Protein AF-A0A7W1GP25-F1 (afdb_monomer_lite)

pLDDT: mean 70.85, std 15.26, range [36.06, 88.56]

Secondary structure (DSSP, 8-state):
----------------------------------------SEE----EEEEEEEESGGG-TT-EEEEEEEE--EEEEEEEE---EEEE-TTS-EEEEEPP-EEEEEEEE-TT-TT--SS-EEEEEEEEEE---S----HHHHHHHHH-

Radius of gyration: 39.19 Å; chains: 1; bounding box: 112×37×114 Å

Sequence (148 aa):
MESQHLRRKGLGTRRSAALVAGLATTALTLSLATPASAKVLERGTFHDEGSFRERNLCEVPGFRVRVDFVIDGTSTILVLATGNSLLYGSTGKAVARNPGQVRFEILVDNGGTPQDPFDDEFLEFLGVVKESTGRSDDYCAATVEAIG

Structure (mmCIF, N/CA/C/O backbone):
data_AF-A0A7W1GP25-F1
#
_entry.id   AF-A0A7W1GP25-F1
#
loop_
_atom_site.group_PDB
_atom_site.id
_atom_site.type_symbol
_atom_site.label_atom_id
_atom_site.label_alt_id
_atom_site.label_comp_id
_atom_site.label_asym_id
_atom_site.label_entity_id
_atom_site.label_seq_id
_atom_site.pdbx_PDB_ins_code
_atom_site.Cartn_x
_atom_site.Cartn_y
_atom_site.Cartn_z
_atom_site.occupancy
_atom_site.B_iso_or_equiv
_atom_site.auth_seq_id
_atom_site.auth_comp_id
_atom_site.auth_asym_id
_atom_site.auth_atom_id
_atom_site.pdbx_PDB_model_num
ATOM 1 N N . MET A 1 1 ? 83.565 27.982 72.764 1.00 39.25 1 MET A N 1
ATOM 2 C CA . MET A 1 1 ? 83.052 26.752 72.127 1.00 39.25 1 MET A CA 1
ATOM 3 C C . MET A 1 1 ? 81.549 26.922 72.011 1.00 39.25 1 MET A C 1
ATOM 5 O O . MET A 1 1 ? 80.879 26.954 73.029 1.00 39.25 1 MET A O 1
ATOM 9 N N . GLU A 1 2 ? 81.071 27.468 70.893 1.00 39.12 2 GLU A N 1
ATOM 10 C CA . GLU A 1 2 ? 80.771 26.723 69.649 1.00 39.12 2 GLU A CA 1
ATOM 11 C C . GLU A 1 2 ? 79.561 25.806 69.900 1.00 39.12 2 GLU A C 1
ATOM 13 O O . GLU A 1 2 ? 79.658 24.878 70.688 1.00 39.12 2 GLU A O 1
ATOM 18 N N . SER A 1 3 ? 78.335 26.204 69.549 1.00 40.22 3 SER A N 1
ATOM 19 C CA . SER A 1 3 ? 77.704 26.338 68.216 1.00 40.22 3 SER A CA 1
ATOM 20 C C . SER A 1 3 ? 76.678 25.206 68.078 1.00 40.22 3 SER A C 1
ATOM 22 O O . SER A 1 3 ? 77.035 24.041 68.142 1.00 40.22 3 SER A O 1
ATOM 24 N N . GLN A 1 4 ? 75.389 25.561 68.137 1.00 45.78 4 GLN A N 1
ATOM 25 C CA . GLN A 1 4 ? 74.396 25.369 67.063 1.00 45.78 4 GLN A CA 1
ATOM 26 C C . GLN A 1 4 ? 73.925 23.923 66.869 1.00 45.78 4 GLN A C 1
ATOM 28 O O . GLN A 1 4 ? 74.710 23.003 66.733 1.00 45.78 4 GLN A O 1
ATOM 33 N N . HIS A 1 5 ? 72.628 23.634 66.932 1.00 36.06 5 HIS A N 1
ATOM 34 C CA . HIS A 1 5 ? 71.660 23.605 65.816 1.00 36.06 5 HIS A CA 1
ATOM 35 C C . HIS A 1 5 ? 70.644 22.517 66.262 1.00 36.06 5 HIS A C 1
ATOM 37 O O . HIS A 1 5 ? 71.053 21.564 66.905 1.00 36.06 5 HIS A O 1
ATOM 43 N N . LEU A 1 6 ? 69.325 22.521 66.072 1.00 48.94 6 LEU A N 1
ATOM 44 C CA . LEU A 1 6 ? 68.399 23.074 65.087 1.00 48.94 6 LEU A CA 1
ATOM 45 C C . LEU A 1 6 ? 67.083 23.421 65.825 1.00 48.94 6 LEU A C 1
ATOM 47 O O . LEU A 1 6 ? 66.658 22.699 66.717 1.00 48.94 6 LEU A O 1
ATOM 51 N N . ARG A 1 7 ? 66.473 24.598 65.625 1.00 43.62 7 ARG A N 1
ATOM 52 C CA . ARG A 1 7 ? 65.495 24.931 64.561 1.00 43.62 7 ARG A CA 1
ATOM 53 C C . ARG A 1 7 ? 64.313 23.944 64.485 1.00 43.62 7 ARG A C 1
ATOM 55 O O . ARG A 1 7 ? 64.497 22.806 64.096 1.00 43.62 7 ARG A O 1
ATOM 62 N N . ARG A 1 8 ? 63.120 24.382 64.937 1.00 44.41 8 ARG A N 1
ATOM 63 C CA . ARG A 1 8 ? 62.020 25.017 64.140 1.00 44.41 8 ARG A CA 1
ATOM 64 C C . ARG A 1 8 ? 61.234 23.951 63.361 1.00 44.41 8 ARG A C 1
ATOM 66 O O . ARG A 1 8 ? 61.857 23.142 62.707 1.00 44.41 8 ARG A O 1
ATOM 73 N N . LYS A 1 9 ? 59.908 23.898 63.259 1.00 41.56 9 LYS A N 1
ATOM 74 C CA . LYS A 1 9 ? 58.712 24.733 63.517 1.00 41.56 9 LYS A CA 1
ATOM 75 C C . LYS A 1 9 ? 57.564 23.689 63.469 1.00 41.56 9 LYS A C 1
ATOM 77 O O . LYS A 1 9 ? 57.659 22.758 62.685 1.00 41.56 9 LYS A O 1
ATOM 82 N N . GLY A 1 10 ? 56.523 23.694 64.292 1.00 40.25 10 GLY A N 1
ATOM 83 C CA . GLY A 1 10 ? 55.597 24.795 64.516 1.00 40.25 10 GLY A CA 1
ATOM 84 C C . GLY A 1 10 ? 54.519 24.793 63.430 1.00 40.25 10 GLY A C 1
ATOM 85 O O . GLY A 1 10 ? 54.783 25.324 62.361 1.00 40.25 10 GLY A O 1
ATOM 86 N N . LEU A 1 11 ? 53.345 24.222 63.713 1.00 46.34 11 LEU A N 1
ATOM 87 C CA . LEU A 1 11 ? 52.032 24.613 63.170 1.00 46.34 11 LEU A CA 1
ATOM 88 C C . LEU A 1 11 ? 50.996 23.722 63.873 1.00 46.34 11 LEU A C 1
ATOM 90 O O . LEU A 1 11 ? 51.050 22.509 63.762 1.00 46.34 11 LEU A O 1
ATOM 94 N N . GLY A 1 12 ? 50.115 24.212 64.730 1.00 37.53 12 GLY A N 1
ATOM 95 C CA . GLY A 1 12 ? 49.283 25.390 64.552 1.00 37.53 12 GLY A CA 1
ATOM 96 C C . GLY A 1 12 ? 47.864 24.915 64.842 1.00 37.53 12 GLY A C 1
ATOM 97 O O . GLY A 1 12 ? 47.182 24.373 63.980 1.00 37.53 12 GLY A O 1
ATOM 98 N N . THR A 1 13 ? 47.480 25.015 66.109 1.00 46.12 13 THR A N 1
ATOM 99 C CA . THR A 1 13 ? 46.194 24.588 66.652 1.00 46.12 13 THR A CA 1
ATOM 100 C C . THR A 1 13 ? 45.041 25.360 66.006 1.00 46.12 13 THR A C 1
ATOM 102 O O . THR A 1 13 ? 44.995 26.580 66.099 1.00 46.12 13 THR A O 1
ATOM 105 N N . ARG A 1 14 ? 44.109 24.594 65.420 1.00 56.25 14 ARG A N 1
ATOM 106 C CA . ARG A 1 14 ? 42.651 24.799 65.285 1.00 56.25 14 ARG A CA 1
ATOM 107 C C . ARG A 1 14 ? 42.153 26.194 64.880 1.00 56.25 14 ARG A C 1
ATOM 109 O O . ARG A 1 14 ? 42.203 27.120 65.682 1.00 56.25 14 ARG A O 1
ATOM 116 N N . ARG A 1 15 ? 41.438 26.249 63.748 1.00 50.72 15 ARG A N 1
ATOM 117 C CA . ARG A 1 15 ? 40.166 26.986 63.592 1.00 50.72 15 ARG A CA 1
ATOM 118 C C . ARG A 1 15 ? 39.448 26.592 62.291 1.00 50.72 15 ARG A C 1
ATOM 120 O O . ARG A 1 15 ? 39.934 26.884 61.213 1.00 50.72 15 ARG A O 1
ATOM 127 N N . SER A 1 16 ? 38.293 25.956 62.490 1.00 43.84 16 SER A N 1
ATOM 128 C CA . SER A 1 16 ? 36.997 26.203 61.837 1.00 43.84 16 SER A CA 1
ATOM 129 C C . SER A 1 16 ? 36.785 26.019 60.327 1.00 43.84 16 SER A C 1
ATOM 131 O O . SER A 1 16 ? 37.541 26.523 59.512 1.00 43.84 16 SER A O 1
ATOM 133 N N . ALA A 1 17 ? 35.582 25.484 60.049 1.00 42.16 17 ALA A N 1
ATOM 134 C CA . ALA A 1 17 ? 34.787 25.580 58.817 1.00 42.16 17 ALA A CA 1
ATOM 135 C C . ALA A 1 17 ? 35.301 24.749 57.627 1.00 42.16 17 ALA A C 1
ATOM 137 O O . ALA A 1 17 ? 36.490 24.662 57.386 1.00 42.16 17 ALA A O 1
ATOM 138 N N . ALA A 1 18 ? 34.489 24.105 56.800 1.00 43.56 18 ALA A N 1
ATOM 139 C CA . ALA A 1 18 ? 33.064 23.816 56.753 1.00 43.56 18 ALA A CA 1
ATOM 140 C C . ALA A 1 18 ? 32.895 22.733 55.663 1.00 43.56 18 ALA A C 1
ATOM 142 O O . ALA A 1 18 ? 33.823 22.466 54.902 1.00 43.56 18 ALA A O 1
ATOM 143 N N . LEU A 1 19 ? 31.713 22.119 55.633 1.00 47.47 19 LEU A N 1
ATOM 144 C CA . LEU A 1 19 ? 31.135 21.302 54.564 1.00 47.47 19 LEU A CA 1
ATOM 145 C C . LEU A 1 19 ? 31.834 21.362 53.192 1.00 47.47 19 LEU A C 1
ATOM 147 O O . LEU A 1 19 ? 31.849 22.427 52.593 1.00 47.47 19 LEU A O 1
ATOM 151 N N . VAL A 1 20 ? 32.200 20.199 52.637 1.00 47.94 20 VAL A N 1
ATOM 152 C CA . VAL A 1 20 ? 31.721 19.745 51.312 1.00 47.94 20 VAL A CA 1
ATOM 153 C C . VAL A 1 20 ? 31.693 18.211 51.337 1.00 47.94 20 VAL A C 1
ATOM 155 O O . VAL A 1 20 ? 32.646 17.537 50.957 1.00 47.94 20 VAL A O 1
ATOM 158 N N . ALA A 1 21 ? 30.602 17.644 51.847 1.00 47.78 21 ALA A N 1
ATOM 159 C CA . ALA A 1 21 ? 30.240 16.270 51.530 1.00 47.78 21 ALA A CA 1
ATOM 160 C C . ALA A 1 21 ? 29.468 16.296 50.204 1.00 47.7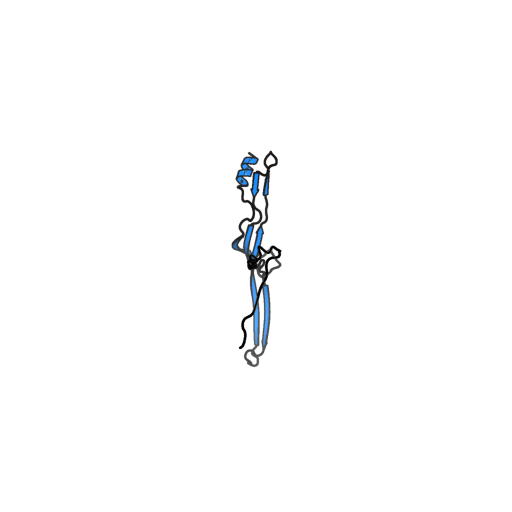8 21 ALA A C 1
ATOM 162 O O . ALA A 1 21 ? 28.480 17.015 50.091 1.00 47.78 21 ALA A O 1
ATOM 163 N N . GLY A 1 22 ? 29.915 15.505 49.228 1.00 46.31 22 GLY A N 1
ATOM 164 C CA . GLY A 1 22 ? 29.112 15.129 48.064 1.00 46.31 22 GLY A CA 1
ATOM 165 C C . GLY A 1 22 ? 29.357 15.937 46.790 1.00 46.31 22 GLY A C 1
ATOM 166 O O . GLY A 1 22 ? 28.584 16.822 46.456 1.00 46.31 22 GLY A O 1
ATOM 167 N N . LEU A 1 23 ? 30.367 15.549 46.012 1.00 48.97 23 LEU A N 1
ATOM 168 C CA . LEU A 1 23 ? 30.359 15.711 44.553 1.00 48.97 23 LEU A CA 1
ATOM 169 C C . LEU A 1 23 ? 31.080 14.510 43.935 1.00 48.97 23 LEU A C 1
ATOM 171 O O . LEU A 1 23 ? 32.259 14.564 43.605 1.00 48.97 23 LEU A O 1
ATOM 175 N N . ALA A 1 24 ? 30.368 13.390 43.842 1.00 50.56 24 ALA A N 1
ATOM 176 C CA . ALA A 1 24 ? 30.829 12.206 43.125 1.00 50.56 24 ALA A CA 1
ATOM 177 C C . ALA A 1 24 ? 29.645 11.442 42.514 1.00 50.56 24 ALA A C 1
ATOM 179 O O . ALA A 1 24 ? 29.525 10.244 42.715 1.00 50.56 24 ALA A O 1
ATOM 180 N N . THR A 1 25 ? 28.750 12.127 41.795 1.00 51.97 25 THR A N 1
ATOM 181 C CA . THR A 1 25 ? 27.708 11.480 40.972 1.00 51.97 25 THR A CA 1
ATOM 182 C C . THR A 1 25 ? 27.239 12.391 39.830 1.00 51.97 25 THR A C 1
ATOM 184 O O . THR A 1 25 ? 26.064 12.715 39.712 1.00 51.97 25 THR A O 1
ATOM 187 N N . THR A 1 26 ? 28.131 12.789 38.923 1.00 50.44 26 THR A N 1
ATOM 188 C CA . THR A 1 26 ? 27.703 13.123 37.551 1.00 50.44 26 THR A CA 1
ATOM 189 C C . THR A 1 26 ? 27.960 11.908 36.672 1.00 50.44 26 THR A C 1
ATOM 191 O O . THR A 1 26 ? 28.879 11.854 35.859 1.00 50.44 26 THR A O 1
ATOM 194 N N . ALA A 1 27 ? 27.150 10.874 36.908 1.00 50.19 27 ALA A N 1
ATOM 195 C CA . ALA A 1 27 ? 27.051 9.722 36.033 1.00 50.19 27 ALA A CA 1
ATOM 196 C C . ALA A 1 27 ? 26.510 10.197 34.680 1.00 50.19 27 ALA A C 1
ATOM 198 O O . ALA A 1 27 ? 25.324 10.474 34.533 1.00 50.19 27 ALA A O 1
ATOM 199 N N . LEU A 1 28 ? 27.434 10.369 33.737 1.00 49.53 28 LEU A N 1
ATOM 200 C CA . LEU A 1 28 ? 27.320 9.983 32.336 1.00 49.53 28 LEU A CA 1
ATOM 201 C C . LEU A 1 28 ? 25.871 9.789 31.847 1.00 49.53 28 LEU A C 1
ATOM 203 O O . LEU A 1 28 ? 25.391 8.664 31.715 1.00 49.53 28 LEU A O 1
ATOM 207 N N . THR A 1 29 ? 25.175 10.883 31.538 1.00 57.59 29 THR A N 1
ATOM 208 C CA . THR A 1 29 ? 23.958 10.827 30.722 1.00 57.59 29 THR A CA 1
ATOM 209 C C . THR A 1 29 ? 24.381 10.570 29.280 1.00 57.59 29 THR A C 1
ATOM 211 O O . THR A 1 29 ? 24.490 11.493 28.474 1.00 57.59 29 THR A O 1
ATOM 214 N N . LEU A 1 30 ? 24.700 9.311 28.975 1.00 55.28 30 LEU A N 1
ATOM 215 C CA . LEU A 1 30 ? 24.874 8.852 27.606 1.00 55.28 30 LEU A CA 1
ATOM 216 C C . LEU A 1 30 ? 23.476 8.828 26.989 1.00 55.28 30 LEU A C 1
ATOM 218 O O . LEU A 1 30 ? 22.659 7.961 27.297 1.00 55.28 30 LEU A O 1
ATOM 222 N N . SER A 1 31 ? 23.176 9.853 26.200 1.00 57.41 31 SER A N 1
ATOM 223 C CA . SER A 1 31 ? 21.929 9.990 25.463 1.00 57.41 31 SER A CA 1
ATOM 224 C C . SER A 1 31 ? 21.702 8.717 24.650 1.00 57.41 31 SER A C 1
ATOM 226 O O . SER A 1 31 ? 22.401 8.471 23.669 1.00 57.41 31 SER A O 1
ATOM 228 N N . LEU A 1 32 ? 20.729 7.901 25.057 1.00 53.84 32 LEU A N 1
ATOM 229 C CA . LEU A 1 32 ? 20.161 6.842 24.230 1.00 53.84 32 LEU A CA 1
ATOM 230 C C . LEU A 1 32 ? 19.405 7.523 23.083 1.00 53.84 32 LEU A C 1
ATOM 232 O O . LEU A 1 32 ? 18.183 7.642 23.111 1.00 53.84 32 LEU A O 1
ATOM 236 N N . ALA A 1 33 ? 20.137 8.035 22.096 1.00 62.59 33 ALA A N 1
ATOM 237 C CA . ALA A 1 33 ? 19.550 8.360 20.812 1.00 62.59 33 ALA A CA 1
ATOM 238 C C . ALA A 1 33 ? 19.163 7.020 20.187 1.00 62.59 33 ALA A C 1
ATOM 240 O O . ALA A 1 33 ? 20.009 6.286 19.675 1.00 62.59 33 ALA A O 1
ATOM 241 N N . THR A 1 34 ? 17.887 6.659 20.303 1.00 62.50 34 THR A N 1
ATOM 242 C CA . THR A 1 34 ? 17.330 5.598 19.475 1.00 62.50 34 THR A CA 1
ATOM 243 C C . THR A 1 34 ? 17.599 5.985 18.020 1.00 62.50 34 THR A C 1
ATOM 245 O O . THR A 1 34 ? 17.343 7.133 17.643 1.00 62.50 34 THR A O 1
ATOM 248 N N . PRO A 1 35 ? 18.159 5.088 17.190 1.00 63.12 35 PRO A N 1
ATOM 249 C CA . PRO A 1 35 ? 18.286 5.392 15.777 1.00 63.12 35 PRO A CA 1
ATOM 250 C C . PRO A 1 35 ? 16.882 5.681 15.242 1.00 63.12 35 PRO A C 1
ATOM 252 O O . PRO A 1 35 ? 15.952 4.899 15.455 1.00 63.12 35 PRO A O 1
ATOM 255 N N . ALA A 1 36 ? 16.716 6.821 14.576 1.00 59.88 36 ALA A N 1
ATOM 256 C CA . ALA A 1 36 ? 15.508 7.089 13.818 1.00 59.88 36 ALA A CA 1
ATOM 257 C C . ALA A 1 36 ? 15.456 6.065 12.674 1.00 59.88 36 ALA A C 1
ATOM 259 O O . ALA A 1 36 ? 16.167 6.191 11.679 1.00 59.88 36 ALA A O 1
ATOM 260 N N . SER A 1 37 ? 14.661 5.007 12.841 1.00 65.81 37 SER A N 1
ATOM 261 C CA . SER A 1 37 ? 14.366 4.067 11.763 1.00 65.81 37 SER A CA 1
ATOM 262 C C . SER A 1 37 ? 13.358 4.738 10.835 1.00 65.81 37 SER A C 1
ATOM 264 O O . SER A 1 37 ? 12.151 4.720 11.075 1.00 65.81 37 SER A O 1
ATOM 266 N N . ALA A 1 38 ? 13.865 5.420 9.811 1.00 51.97 38 ALA A N 1
ATOM 267 C CA . ALA A 1 38 ? 13.038 5.936 8.735 1.00 51.97 38 ALA A CA 1
ATOM 268 C C . ALA A 1 38 ? 12.655 4.764 7.819 1.00 51.97 38 ALA A C 1
ATOM 270 O O . ALA A 1 38 ? 13.463 4.311 7.009 1.00 51.97 38 ALA A O 1
ATOM 271 N N . LYS A 1 39 ? 11.431 4.244 7.969 1.00 56.09 39 LYS A N 1
ATOM 272 C CA . LYS A 1 39 ? 10.815 3.356 6.974 1.00 56.09 39 LYS A CA 1
ATOM 273 C C . LYS A 1 39 ? 10.216 4.245 5.881 1.00 56.09 39 LYS A C 1
ATOM 275 O O . LYS A 1 39 ? 9.536 5.214 6.206 1.00 56.09 39 LYS A O 1
ATOM 280 N N . VAL A 1 40 ? 10.500 3.953 4.611 1.00 57.91 40 VAL A N 1
ATOM 281 C CA . VAL A 1 40 ? 9.881 4.647 3.467 1.00 57.91 40 VAL A CA 1
ATOM 282 C C . VAL A 1 40 ? 8.357 4.533 3.609 1.00 57.91 40 VAL A C 1
ATOM 284 O O . VAL A 1 40 ? 7.853 3.420 3.719 1.00 57.91 40 VAL A O 1
ATOM 287 N N . LEU A 1 41 ? 7.654 5.669 3.699 1.00 56.34 41 LEU A N 1
ATOM 288 C CA . LEU A 1 41 ? 6.208 5.729 3.985 1.00 56.34 41 LEU A CA 1
ATOM 289 C C . LEU A 1 41 ? 5.344 5.703 2.718 1.00 56.34 41 LEU A C 1
ATOM 291 O O . LEU A 1 41 ? 4.198 5.278 2.780 1.00 56.34 41 LEU A O 1
ATOM 295 N N . GLU A 1 42 ? 5.912 6.115 1.589 1.00 47.03 42 GLU A N 1
ATOM 296 C CA . GLU A 1 42 ? 5.310 6.013 0.264 1.00 47.03 42 GLU A CA 1
ATOM 297 C C . GLU A 1 42 ? 6.424 5.733 -0.745 1.00 47.03 42 GLU A C 1
ATOM 299 O O . GLU A 1 42 ? 7.467 6.397 -0.733 1.00 47.03 42 GLU A O 1
ATOM 304 N N . ARG A 1 43 ? 6.224 4.722 -1.592 1.00 58.69 43 ARG A N 1
ATOM 305 C CA . ARG A 1 43 ? 7.086 4.418 -2.734 1.00 58.69 43 ARG A CA 1
ATOM 306 C C . ARG A 1 43 ? 6.212 4.505 -3.979 1.00 58.69 43 ARG A C 1
ATOM 308 O O . ARG A 1 43 ? 5.377 3.632 -4.191 1.00 58.69 43 ARG A O 1
ATOM 315 N N . GLY A 1 44 ? 6.393 5.581 -4.737 1.00 51.75 44 GLY A N 1
ATOM 316 C CA . GLY A 1 44 ? 5.605 5.868 -5.932 1.00 51.75 44 GLY A CA 1
ATOM 317 C C . GLY A 1 44 ? 6.180 5.263 -7.210 1.00 51.75 44 GLY A C 1
ATOM 318 O O . GLY A 1 44 ? 7.350 4.873 -7.271 1.00 51.75 44 GLY A O 1
ATOM 319 N N . THR A 1 45 ? 5.327 5.233 -8.225 1.00 57.44 45 THR A N 1
ATOM 320 C CA . THR A 1 45 ? 5.598 4.831 -9.603 1.00 57.44 45 THR A CA 1
ATOM 321 C C . THR A 1 45 ? 6.372 5.891 -10.378 1.00 57.44 45 THR A C 1
ATOM 323 O O . THR A 1 45 ? 6.225 7.094 -10.160 1.00 57.44 45 THR A O 1
ATOM 326 N N . PHE A 1 46 ? 7.172 5.432 -11.336 1.00 59.75 46 PHE A N 1
ATOM 327 C CA . PHE A 1 46 ? 7.691 6.253 -12.420 1.00 59.75 46 PHE A CA 1
ATOM 328 C C . PHE A 1 46 ? 7.359 5.534 -13.727 1.00 59.75 46 PHE A C 1
ATOM 3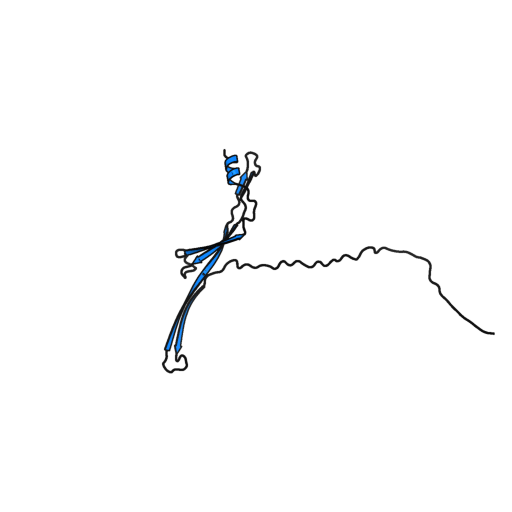30 O O . PHE A 1 46 ? 7.579 4.330 -13.835 1.00 59.75 46 PHE A O 1
ATOM 337 N N . HIS A 1 47 ? 6.786 6.272 -14.672 1.00 69.06 47 HIS A N 1
ATOM 338 C CA . HIS A 1 47 ? 6.664 5.858 -16.061 1.00 69.06 47 HIS A CA 1
ATOM 339 C C . HIS A 1 47 ? 7.610 6.755 -16.849 1.00 69.06 47 HIS A C 1
ATOM 341 O O . HIS A 1 47 ? 7.466 7.981 -16.806 1.00 69.06 47 HIS A O 1
ATOM 347 N N . ASP A 1 48 ? 8.618 6.159 -17.476 1.00 64.62 48 ASP A N 1
ATOM 348 C CA . ASP A 1 48 ? 9.599 6.897 -18.268 1.00 64.62 48 ASP A CA 1
ATOM 349 C C . ASP A 1 48 ? 9.607 6.343 -19.690 1.00 64.62 48 ASP A C 1
ATOM 351 O O . ASP A 1 48 ? 9.935 5.174 -19.921 1.00 64.62 48 ASP A O 1
ATOM 355 N N . GLU A 1 49 ? 9.210 7.193 -20.632 1.00 75.69 49 GLU A N 1
ATOM 356 C CA . GLU A 1 49 ? 9.255 6.910 -22.057 1.00 75.69 49 GLU A CA 1
ATOM 357 C C . GLU A 1 49 ? 10.304 7.796 -22.719 1.00 75.69 49 GLU A C 1
ATOM 359 O O . GLU A 1 49 ? 10.376 9.013 -22.525 1.00 75.69 49 GLU A O 1
ATOM 364 N N . GLY A 1 50 ? 11.139 7.182 -23.546 1.00 76.06 50 GLY A N 1
ATOM 365 C CA . GLY A 1 50 ? 12.173 7.917 -24.240 1.00 76.06 50 GLY A CA 1
ATOM 366 C C . GLY A 1 50 ? 12.532 7.279 -25.557 1.00 76.06 50 GLY A C 1
ATOM 367 O O . GLY A 1 50 ? 12.496 6.063 -25.743 1.00 76.06 50 GLY A O 1
ATOM 368 N N . SER A 1 51 ? 12.920 8.134 -26.495 1.00 83.81 51 SER A N 1
ATOM 369 C CA . SER A 1 51 ? 13.550 7.681 -27.720 1.00 83.81 51 SER A CA 1
ATOM 370 C C . SER A 1 51 ? 14.797 8.495 -27.993 1.00 83.81 51 SER A C 1
ATOM 372 O O . SER A 1 51 ? 14.806 9.722 -27.871 1.00 83.81 51 SER A O 1
ATOM 374 N N . PHE A 1 52 ? 15.865 7.816 -28.396 1.00 80.19 52 PHE A N 1
ATOM 375 C CA . PHE A 1 52 ? 17.040 8.485 -28.931 1.00 80.19 52 PHE A CA 1
ATOM 376 C C . PHE A 1 52 ? 17.456 7.850 -30.250 1.00 80.19 52 PHE A C 1
ATOM 378 O O . PHE A 1 52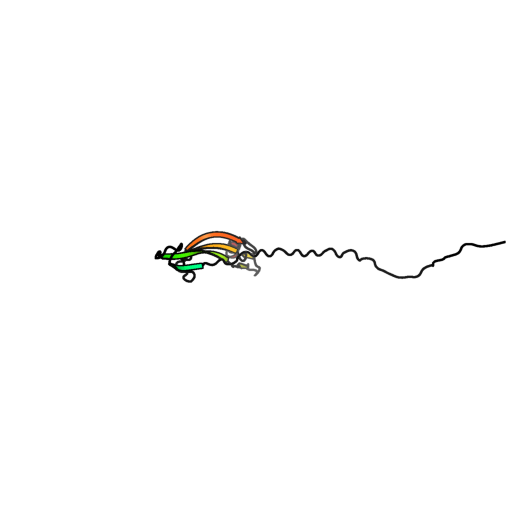 ? 17.230 6.670 -30.532 1.00 80.19 52 PHE A O 1
ATOM 385 N N . ARG A 1 53 ? 18.037 8.683 -31.108 1.00 85.12 53 ARG A N 1
ATOM 386 C CA . ARG A 1 53 ? 18.564 8.265 -32.401 1.00 85.12 53 ARG A CA 1
ATOM 387 C C . ARG A 1 53 ? 20.053 8.527 -32.410 1.00 85.12 53 ARG A C 1
ATOM 389 O O . ARG A 1 53 ? 20.457 9.687 -32.389 1.00 85.12 53 ARG A O 1
ATOM 396 N N . GLU A 1 54 ? 20.835 7.466 -32.522 1.00 81.44 54 GLU A N 1
ATOM 397 C CA . GLU A 1 54 ? 22.279 7.580 -32.673 1.00 81.44 54 GLU A CA 1
ATOM 398 C C . GLU A 1 54 ? 22.657 7.459 -34.147 1.00 81.44 54 GLU A C 1
ATOM 400 O O . GLU A 1 54 ? 22.173 6.577 -34.875 1.00 81.44 54 GLU A O 1
ATOM 405 N N . ARG A 1 55 ? 23.511 8.376 -34.603 1.00 80.56 55 ARG A N 1
ATOM 406 C CA . ARG A 1 55 ? 24.035 8.362 -35.968 1.00 80.56 55 ARG A CA 1
ATOM 407 C C . ARG A 1 55 ? 25.491 7.960 -35.907 1.00 80.56 55 ARG A C 1
ATOM 409 O O . ARG A 1 55 ? 26.281 8.602 -35.234 1.00 80.56 55 ARG A O 1
ATOM 416 N N . ASN A 1 56 ? 25.846 6.969 -36.710 1.00 80.75 56 ASN A N 1
ATOM 417 C CA . ASN A 1 56 ? 27.174 6.376 -36.715 1.00 80.75 56 ASN A CA 1
ATOM 418 C C . ASN A 1 56 ? 27.501 5.736 -35.360 1.00 80.75 56 ASN A C 1
ATOM 420 O O . ASN A 1 56 ? 28.557 5.972 -34.780 1.00 80.75 56 ASN A O 1
ATOM 424 N N . LEU A 1 57 ? 26.569 4.923 -34.851 1.00 76.31 57 LEU A N 1
ATOM 425 C CA . LEU A 1 57 ? 26.817 4.095 -33.673 1.00 76.31 57 LEU A CA 1
ATOM 426 C C . LEU A 1 57 ? 28.024 3.184 -33.976 1.00 76.31 57 LEU A C 1
ATOM 428 O O . LEU A 1 57 ? 28.102 2.604 -35.061 1.00 76.31 57 LEU A O 1
ATOM 432 N N . CYS A 1 58 ? 28.996 3.134 -33.060 1.00 83.25 58 CYS A N 1
ATOM 433 C CA . CYS A 1 58 ? 30.326 2.542 -33.285 1.00 83.25 58 CYS A CA 1
ATOM 434 C C . CYS A 1 58 ? 31.139 3.182 -34.432 1.00 83.25 58 CYS A C 1
ATOM 436 O O . CYS A 1 58 ? 31.912 2.491 -35.088 1.00 83.25 58 CYS A O 1
ATOM 438 N N . GLU A 1 59 ? 30.949 4.478 -34.700 1.00 86.25 59 GLU A N 1
ATOM 439 C CA . GLU A 1 59 ? 31.666 5.252 -35.732 1.00 86.25 59 GLU A CA 1
ATOM 440 C C . GLU A 1 59 ? 31.459 4.742 -37.168 1.00 86.25 59 GLU A C 1
ATOM 442 O O . GLU A 1 59 ? 32.107 5.216 -38.099 1.00 86.25 59 GLU A O 1
ATOM 447 N N . VAL A 1 60 ? 30.514 3.819 -37.381 1.00 88.19 60 VAL A N 1
ATOM 448 C CA . VAL A 1 60 ? 30.221 3.250 -38.699 1.00 88.19 60 VAL A CA 1
ATOM 449 C C . VAL A 1 60 ? 29.432 4.269 -39.527 1.00 88.19 60 VAL A C 1
ATOM 451 O O . VAL A 1 60 ? 28.267 4.539 -39.211 1.00 88.19 60 VAL A O 1
ATOM 454 N N . PRO A 1 61 ? 30.002 4.830 -40.611 1.00 87.62 61 PRO A N 1
ATOM 455 C CA . PRO A 1 61 ? 29.334 5.872 -41.378 1.00 87.62 61 PRO A CA 1
ATOM 456 C C . PRO A 1 61 ? 28.014 5.377 -41.979 1.00 87.62 61 PRO A C 1
ATOM 458 O O . PRO A 1 61 ? 27.961 4.354 -42.659 1.00 87.62 61 PRO A O 1
ATOM 461 N N . GLY A 1 62 ? 26.931 6.113 -41.734 1.00 83.12 62 GLY A N 1
ATOM 462 C CA . GLY A 1 62 ? 25.602 5.814 -42.274 1.00 83.12 62 GLY A CA 1
ATOM 463 C C . GLY A 1 62 ? 24.798 4.777 -41.482 1.00 83.12 62 GLY A C 1
ATOM 464 O O . GLY A 1 62 ? 23.594 4.639 -41.736 1.00 83.12 62 GLY A O 1
ATOM 465 N N . PHE A 1 63 ? 25.406 4.111 -40.495 1.00 80.44 63 PHE A N 1
ATOM 466 C CA . PHE A 1 63 ? 24.704 3.217 -39.579 1.00 80.44 63 PHE A CA 1
ATOM 467 C C . PHE A 1 63 ? 23.850 4.035 -38.604 1.00 80.44 63 PHE A C 1
ATOM 469 O O . PHE A 1 63 ? 24.322 4.987 -37.981 1.00 80.44 63 PHE A O 1
ATOM 476 N N . ARG A 1 64 ? 22.560 3.711 -38.508 1.00 83.06 64 ARG A N 1
ATOM 477 C CA . ARG A 1 64 ? 21.576 4.477 -37.734 1.00 83.06 64 ARG A CA 1
ATOM 478 C C . ARG A 1 64 ? 20.798 3.534 -36.840 1.00 83.06 64 ARG A C 1
ATOM 480 O O . ARG A 1 64 ? 20.212 2.577 -37.336 1.00 83.06 64 ARG A O 1
ATOM 487 N N . VAL A 1 65 ? 20.753 3.854 -35.553 1.00 83.06 65 VAL A N 1
ATOM 488 C CA . VAL A 1 65 ? 19.972 3.110 -34.566 1.00 83.06 65 VAL A CA 1
ATOM 489 C C . VAL A 1 65 ? 18.969 4.061 -33.939 1.00 83.06 65 VAL A C 1
ATOM 491 O O . VAL A 1 65 ? 19.292 5.201 -33.604 1.00 83.06 65 VAL A O 1
ATOM 494 N N . ARG A 1 66 ? 17.735 3.589 -33.816 1.00 86.00 66 ARG A N 1
ATOM 495 C CA . ARG A 1 66 ? 16.719 4.188 -32.962 1.00 86.00 66 ARG A CA 1
ATOM 496 C C . ARG A 1 66 ? 16.523 3.239 -31.794 1.00 86.00 66 ARG A C 1
ATOM 498 O O . ARG A 1 66 ? 16.344 2.044 -32.017 1.00 86.00 66 ARG A O 1
ATOM 505 N N . VAL A 1 67 ? 16.572 3.790 -30.594 1.00 78.69 67 VAL A N 1
ATOM 506 C CA . VAL A 1 67 ? 16.218 3.082 -29.372 1.00 78.69 67 VAL A CA 1
ATOM 507 C C . VAL A 1 67 ? 14.981 3.760 -28.825 1.00 78.69 67 VAL A C 1
ATOM 509 O O . VAL A 1 67 ? 14.999 4.972 -28.623 1.00 78.69 67 VAL A O 1
ATOM 512 N N . ASP A 1 68 ? 13.939 2.969 -28.623 1.00 84.50 68 ASP A N 1
ATOM 513 C CA . ASP A 1 68 ? 12.706 3.360 -27.956 1.00 84.50 68 ASP A CA 1
ATOM 514 C C . ASP A 1 68 ? 12.638 2.530 -26.664 1.00 84.50 68 ASP A C 1
ATOM 516 O O . ASP A 1 68 ? 12.872 1.317 -26.704 1.00 84.50 68 ASP A O 1
ATOM 520 N N . PHE A 1 69 ? 12.403 3.169 -25.520 1.00 72.75 69 PHE A N 1
ATOM 521 C CA . PHE A 1 69 ? 12.288 2.494 -24.228 1.00 72.75 69 PHE A CA 1
ATOM 522 C C . PHE A 1 69 ? 11.057 2.975 -23.464 1.00 72.75 69 PHE A C 1
ATOM 524 O O . PHE A 1 69 ? 10.676 4.141 -23.560 1.00 72.75 69 PHE A O 1
ATOM 531 N N . VAL A 1 70 ? 10.471 2.047 -22.708 1.00 75.81 70 VAL A N 1
ATOM 532 C CA . VAL A 1 70 ? 9.368 2.265 -21.770 1.00 75.81 70 VAL A CA 1
ATOM 533 C C . VAL A 1 70 ? 9.742 1.545 -20.479 1.00 75.81 70 VAL A C 1
ATOM 535 O O . VAL A 1 70 ? 10.179 0.390 -20.530 1.00 75.81 70 VAL A O 1
ATOM 538 N N . ILE A 1 71 ? 9.635 2.236 -19.347 1.00 72.69 71 ILE A N 1
ATOM 539 C CA . ILE A 1 71 ? 9.881 1.663 -18.022 1.00 72.69 71 ILE A CA 1
ATOM 540 C C . ILE A 1 71 ? 8.637 1.862 -17.164 1.00 72.69 71 ILE A C 1
ATOM 542 O O . ILE A 1 71 ? 8.263 3.002 -16.905 1.00 72.69 71 ILE A O 1
ATOM 546 N N . ASP A 1 72 ? 8.072 0.753 -16.685 1.00 68.12 72 ASP A N 1
ATOM 547 C CA . ASP A 1 72 ? 6.935 0.724 -15.765 1.00 68.12 72 ASP A CA 1
ATOM 548 C C . ASP A 1 72 ? 7.371 0.201 -14.389 1.00 68.12 72 ASP A C 1
ATOM 550 O O . ASP A 1 72 ? 8.163 -0.742 -14.279 1.00 68.12 72 ASP A O 1
ATOM 554 N N . GLY A 1 73 ? 6.873 0.834 -13.326 1.00 67.00 73 GLY A N 1
ATOM 555 C CA . GLY A 1 73 ? 7.120 0.438 -11.939 1.00 67.00 73 GLY A CA 1
ATOM 556 C C . GLY A 1 73 ? 5.845 -0.020 -11.230 1.00 67.00 73 GLY A C 1
ATOM 557 O O . GLY A 1 73 ? 4.747 0.360 -11.608 1.00 67.00 73 GLY A O 1
ATOM 558 N N . THR A 1 74 ? 5.995 -0.796 -10.158 1.00 71.56 74 THR A N 1
ATOM 559 C CA . THR A 1 74 ? 4.902 -1.147 -9.232 1.00 71.56 74 THR A CA 1
ATOM 560 C C . THR A 1 74 ? 4.966 -0.288 -7.971 1.00 71.56 74 THR A C 1
ATOM 562 O O . THR A 1 74 ? 6.070 0.007 -7.490 1.00 71.56 74 THR A O 1
ATOM 565 N N . SER A 1 75 ? 3.818 0.036 -7.374 1.00 69.50 75 SER A N 1
ATOM 566 C CA . SER A 1 75 ? 3.733 0.879 -6.174 1.00 69.50 75 SER A CA 1
ATOM 567 C C . SER A 1 75 ? 3.454 0.071 -4.911 1.00 69.50 75 SER A C 1
ATOM 569 O O . SER A 1 75 ? 2.621 -0.833 -4.893 1.00 69.50 75 SER A O 1
ATOM 571 N N . THR A 1 76 ? 4.121 0.430 -3.811 1.00 79.06 76 THR A N 1
ATOM 572 C CA . THR A 1 76 ? 3.808 -0.110 -2.479 1.00 79.06 76 THR A CA 1
ATOM 573 C C . THR A 1 76 ? 3.112 0.958 -1.651 1.00 79.06 76 THR A C 1
ATOM 575 O O . THR A 1 76 ? 3.693 2.014 -1.386 1.00 79.06 76 THR A O 1
ATOM 578 N N . ILE A 1 77 ? 1.893 0.664 -1.203 1.00 79.06 77 ILE A N 1
ATOM 579 C CA . ILE A 1 77 ? 1.052 1.587 -0.439 1.00 79.06 77 ILE A CA 1
ATOM 580 C C . ILE A 1 77 ? 0.997 1.130 1.019 1.00 79.06 77 ILE A C 1
ATOM 582 O O . ILE A 1 77 ? 0.608 -0.001 1.315 1.00 79.06 77 ILE A O 1
ATOM 586 N N . LEU A 1 78 ? 1.351 2.028 1.941 1.00 84.06 78 LEU A N 1
ATOM 587 C CA . LEU A 1 78 ? 1.157 1.835 3.376 1.00 84.06 78 LEU A CA 1
ATOM 588 C C . LEU A 1 78 ? -0.222 2.366 3.783 1.00 84.06 78 LEU A C 1
ATOM 590 O O . LEU A 1 78 ? -0.445 3.573 3.870 1.00 84.06 78 LEU A O 1
ATOM 594 N N . VAL A 1 79 ? -1.142 1.463 4.096 1.00 81.06 79 VAL A N 1
ATOM 595 C CA . VAL A 1 79 ? -2.496 1.812 4.527 1.00 81.06 79 VAL A CA 1
ATOM 596 C C . VAL A 1 79 ? -2.520 2.052 6.034 1.00 81.06 79 VAL A C 1
ATOM 598 O O . VAL A 1 79 ? -2.115 1.198 6.824 1.00 81.06 79 VAL A O 1
ATOM 601 N N . LEU A 1 80 ? -3.030 3.216 6.447 1.00 86.19 80 LEU A N 1
ATOM 602 C CA . LEU A 1 80 ? -3.306 3.560 7.846 1.00 86.19 80 LEU A CA 1
ATOM 603 C C . LEU A 1 80 ? -4.812 3.443 8.101 1.00 86.19 80 LEU A C 1
ATOM 605 O O . LEU A 1 80 ? -5.550 4.421 7.993 1.00 86.19 80 LEU A O 1
ATOM 609 N N . ALA A 1 81 ? -5.275 2.254 8.476 1.00 80.31 81 ALA A N 1
ATOM 610 C CA . ALA A 1 81 ? -6.683 2.043 8.789 1.00 80.31 81 ALA A CA 1
ATOM 611 C C . ALA A 1 81 ? -6.972 2.452 10.238 1.00 80.31 81 ALA A C 1
ATOM 613 O O . ALA A 1 81 ? -6.704 1.708 11.183 1.00 80.31 81 ALA A O 1
ATOM 614 N N . THR A 1 82 ? -7.508 3.660 10.422 1.00 80.62 82 THR A N 1
ATOM 615 C CA . THR A 1 82 ? -7.909 4.203 11.725 1.00 80.62 82 THR A CA 1
ATOM 616 C C . THR A 1 82 ? -9.395 3.994 11.987 1.00 80.62 82 THR A C 1
ATOM 618 O O . THR A 1 82 ? -10.227 4.553 11.281 1.00 80.62 82 THR A O 1
ATOM 621 N N . GLY A 1 83 ? -9.735 3.287 13.060 1.00 69.25 83 GLY A N 1
ATOM 622 C CA . GLY A 1 83 ? -11.089 3.260 13.604 1.00 69.25 83 GLY A CA 1
ATOM 623 C C . GLY A 1 83 ? -11.012 3.077 15.108 1.00 69.25 83 GLY A C 1
ATOM 624 O O . GLY A 1 83 ? -10.401 2.122 15.571 1.00 69.25 83 GLY A O 1
ATOM 625 N N . ASN A 1 84 ? -11.566 4.014 15.876 1.00 74.12 84 ASN A N 1
ATOM 626 C CA . ASN A 1 84 ? -11.814 3.788 17.293 1.00 74.12 84 ASN A CA 1
ATOM 627 C C . ASN A 1 84 ? -13.296 3.442 17.470 1.00 74.12 84 ASN A C 1
ATOM 629 O O . ASN A 1 84 ? -14.162 3.912 16.734 1.00 74.12 84 ASN A O 1
ATOM 633 N N . SER A 1 85 ? -13.605 2.577 18.424 1.00 76.25 85 SER A N 1
ATOM 634 C CA . SER A 1 85 ? -14.991 2.344 18.828 1.00 76.25 85 SER A CA 1
ATOM 635 C C . SER A 1 85 ? -15.026 2.249 20.339 1.00 76.25 85 SER A C 1
ATOM 637 O O . SER A 1 85 ? -14.181 1.582 20.938 1.00 76.25 85 SER A O 1
ATOM 639 N N . LEU A 1 86 ? -15.951 2.975 20.962 1.00 84.38 86 LEU A N 1
ATOM 640 C CA . LEU A 1 86 ? -16.177 2.955 22.402 1.00 84.38 86 LEU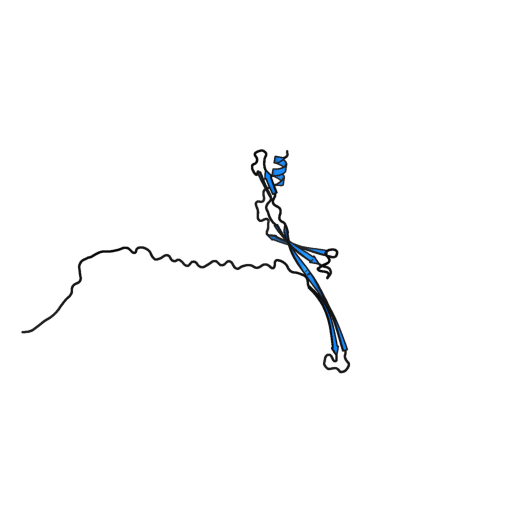 A CA 1
ATOM 641 C C . LEU A 1 86 ? -17.624 2.553 22.656 1.00 84.38 86 LEU A C 1
ATOM 643 O O . LEU A 1 86 ? -18.547 3.238 22.218 1.00 84.38 86 LEU A O 1
ATOM 647 N N . LEU A 1 87 ? -17.796 1.475 23.413 1.00 84.06 87 LEU A N 1
ATOM 648 C CA . LEU A 1 87 ? -19.092 1.015 23.869 1.00 84.06 87 LEU A CA 1
ATOM 649 C C . LEU A 1 87 ? -19.311 1.502 25.297 1.00 84.06 87 LEU A C 1
ATOM 651 O O . LEU A 1 87 ? -18.459 1.298 26.169 1.00 84.06 87 LEU A O 1
ATOM 655 N N . TYR A 1 88 ? -20.464 2.115 25.540 1.00 85.81 88 TYR A N 1
ATOM 656 C CA . TYR A 1 88 ? -20.902 2.537 26.864 1.00 85.81 88 TYR A CA 1
ATOM 657 C C . TYR A 1 88 ? -22.032 1.633 27.348 1.00 85.81 88 TYR A C 1
ATOM 659 O O . TYR A 1 88 ? -22.948 1.322 26.594 1.00 85.81 88 TYR A O 1
ATOM 667 N N . GLY A 1 89 ? -21.968 1.227 28.613 1.00 82.50 89 GLY A N 1
ATOM 668 C CA . GLY A 1 89 ? -23.068 0.531 29.270 1.00 82.50 89 GLY A CA 1
ATOM 669 C C . GLY A 1 89 ? -24.179 1.496 29.688 1.00 82.50 89 GLY A C 1
ATOM 670 O O . GLY A 1 89 ? -24.004 2.716 29.678 1.00 82.50 89 GLY A O 1
ATOM 671 N N . SER A 1 90 ? -25.300 0.947 30.154 1.00 83.94 90 SER A N 1
ATOM 672 C CA . SER A 1 90 ? -26.470 1.701 30.643 1.00 83.94 90 SER A CA 1
ATOM 673 C C . SER A 1 90 ? -26.169 2.676 31.791 1.00 83.94 90 SER A C 1
ATOM 675 O O . SER A 1 90 ? -26.908 3.629 32.014 1.00 83.94 90 SER A O 1
ATOM 677 N N . THR A 1 91 ? -25.057 2.475 32.501 1.00 85.69 91 THR A N 1
ATOM 678 C CA . THR A 1 91 ? -24.557 3.363 33.563 1.00 85.69 91 THR A CA 1
ATOM 679 C C . THR A 1 91 ? -23.718 4.536 33.041 1.00 85.69 91 THR A C 1
ATOM 681 O O . THR A 1 91 ? -23.198 5.318 33.834 1.00 85.69 91 THR A O 1
ATOM 684 N N . GLY A 1 92 ? -23.526 4.651 31.722 1.00 84.38 92 GLY A N 1
ATOM 685 C CA . GLY A 1 92 ? -22.670 5.661 31.090 1.00 84.38 92 GLY A CA 1
ATOM 686 C C . GLY A 1 92 ? -21.167 5.375 31.201 1.00 84.38 92 GLY A C 1
ATOM 687 O O . GLY A 1 92 ? -20.347 6.176 30.754 1.00 84.38 92 GLY A O 1
ATOM 688 N N . LYS A 1 93 ? -20.769 4.236 31.780 1.00 86.62 93 LYS A N 1
ATOM 689 C CA . LYS A 1 93 ? -19.367 3.804 31.857 1.00 86.62 93 LYS A CA 1
ATOM 690 C C . LYS A 1 93 ? -18.957 3.083 30.571 1.00 86.62 93 LYS A C 1
ATOM 692 O O . LYS A 1 93 ? -19.718 2.273 30.053 1.00 86.62 93 LYS A O 1
ATOM 697 N N . ALA A 1 94 ? -17.738 3.330 30.089 1.00 84.69 94 ALA A N 1
ATOM 698 C CA . ALA A 1 94 ? -17.173 2.569 28.974 1.00 84.69 94 ALA A CA 1
ATOM 699 C C . ALA A 1 94 ? -16.989 1.091 29.371 1.00 84.69 94 ALA A C 1
ATOM 701 O O . ALA A 1 94 ? -16.302 0.804 30.357 1.00 84.69 94 ALA A O 1
ATOM 702 N N . VAL A 1 95 ? -17.600 0.184 28.609 1.00 85.75 95 VAL A N 1
ATOM 703 C CA . VAL A 1 95 ? -17.588 -1.272 28.837 1.00 85.75 95 VAL A CA 1
ATOM 704 C C . VAL A 1 95 ? -16.669 -2.013 27.865 1.00 85.75 95 VAL A C 1
ATOM 706 O O . VAL A 1 95 ? -16.083 -3.013 28.260 1.00 85.75 95 VAL A O 1
ATOM 709 N N . ALA A 1 96 ? -16.454 -1.489 26.653 1.00 83.06 96 ALA A N 1
ATOM 710 C CA . ALA A 1 96 ? -15.482 -2.033 25.703 1.00 83.06 96 ALA A CA 1
ATOM 711 C C . ALA A 1 96 ? -14.896 -0.950 24.794 1.00 83.06 96 ALA A C 1
ATOM 713 O O . ALA A 1 96 ? -15.525 0.083 24.536 1.00 83.06 96 ALA A O 1
ATOM 714 N N . ARG A 1 97 ? -13.676 -1.186 24.309 1.00 80.88 97 ARG A N 1
ATOM 715 C CA . ARG A 1 97 ? -12.987 -0.347 23.326 1.00 80.88 97 ARG A CA 1
ATOM 716 C C . ARG A 1 97 ? -12.395 -1.222 22.231 1.00 80.88 97 ARG A C 1
ATOM 718 O O . ARG A 1 97 ? -11.740 -2.214 22.529 1.00 80.88 97 ARG A O 1
ATOM 725 N N . ASN A 1 98 ? -12.606 -0.826 20.984 1.00 68.06 98 ASN A N 1
ATOM 726 C CA . ASN A 1 98 ? -11.911 -1.405 19.842 1.00 68.06 98 ASN A CA 1
ATOM 727 C C . ASN A 1 98 ? -10.679 -0.527 19.545 1.00 68.06 98 ASN A C 1
ATOM 729 O O . ASN A 1 98 ? -10.800 0.710 19.570 1.00 68.06 98 ASN A O 1
ATOM 733 N N . PRO A 1 99 ? -9.491 -1.116 19.333 1.00 70.38 99 PRO A N 1
ATOM 734 C CA . PRO A 1 99 ? -8.245 -0.391 19.290 1.00 70.38 99 PRO A CA 1
ATOM 735 C C . PRO A 1 99 ? -8.116 0.396 17.996 1.00 70.38 99 PRO A C 1
ATOM 737 O O . PRO A 1 99 ? -8.597 0.007 16.935 1.00 70.38 99 PRO A O 1
ATOM 740 N N . GLY A 1 100 ? -7.401 1.509 18.131 1.00 71.94 100 GLY A N 1
ATOM 741 C CA . GLY A 1 100 ? -7.095 2.431 17.060 1.00 71.94 100 GLY A CA 1
ATOM 742 C C . GLY A 1 100 ? -5.895 1.993 16.232 1.00 71.94 100 GLY A C 1
ATOM 743 O O . GLY A 1 100 ? -4.874 1.546 16.751 1.00 71.94 100 GLY A O 1
ATOM 744 N N . GLN A 1 101 ? -6.041 2.245 14.939 1.00 76.88 101 GLN A N 1
ATOM 745 C CA . GLN A 1 101 ? -5.017 2.219 13.907 1.00 76.88 101 GLN A CA 1
ATOM 746 C C . GLN A 1 101 ? -4.260 0.893 13.771 1.00 76.88 101 GLN A C 1
ATOM 748 O O . GLN A 1 101 ? -3.340 0.602 14.534 1.00 76.88 101 GLN A O 1
ATOM 753 N N . VAL A 1 102 ? -4.581 0.159 12.709 1.00 82.06 102 VAL A N 1
ATOM 754 C CA . VAL A 1 102 ? -3.700 -0.869 12.141 1.00 82.06 102 VAL A CA 1
ATOM 755 C C . VAL A 1 102 ? -2.980 -0.285 10.929 1.00 82.06 102 VAL A C 1
ATOM 757 O O . VAL A 1 102 ? -3.513 0.597 10.246 1.00 82.06 102 VAL A O 1
ATOM 760 N N . ARG A 1 103 ? -1.751 -0.740 10.673 1.00 85.81 103 ARG A N 1
ATOM 761 C CA . ARG A 1 103 ? -1.003 -0.372 9.465 1.00 85.81 103 ARG A CA 1
ATOM 762 C C . ARG A 1 103 ? -0.595 -1.611 8.705 1.00 85.81 103 ARG A C 1
ATOM 764 O O . ARG A 1 103 ? 0.004 -2.507 9.294 1.00 85.81 103 ARG A O 1
ATOM 771 N N . PHE A 1 104 ? -0.856 -1.635 7.412 1.00 85.44 104 PHE A N 1
ATOM 772 C CA . PHE A 1 104 ? -0.510 -2.754 6.546 1.00 85.44 104 PHE A CA 1
ATOM 773 C C . PHE A 1 104 ? -0.070 -2.254 5.176 1.00 85.44 104 PHE A C 1
ATOM 775 O O . PHE A 1 104 ? -0.386 -1.130 4.796 1.00 85.44 104 PHE A O 1
ATOM 782 N N . GLU A 1 105 ? 0.695 -3.071 4.468 1.00 88.56 105 GLU A N 1
ATOM 783 C CA . GLU A 1 105 ? 1.216 -2.747 3.142 1.00 88.56 105 GLU A CA 1
ATOM 784 C C . GLU A 1 105 ? 0.504 -3.569 2.069 1.00 88.56 105 GLU A C 1
ATOM 786 O O . GLU A 1 105 ? 0.228 -4.757 2.256 1.00 88.56 105 GLU A O 1
ATOM 791 N N . ILE A 1 106 ? 0.217 -2.921 0.944 1.00 86.50 106 ILE A N 1
ATOM 792 C CA . ILE A 1 106 ? -0.311 -3.550 -0.266 1.00 86.50 106 ILE A CA 1
ATOM 793 C C . ILE A 1 106 ? 0.564 -3.190 -1.466 1.00 86.50 106 ILE A C 1
ATOM 795 O O . ILE A 1 106 ? 1.163 -2.111 -1.508 1.00 86.50 106 ILE A O 1
ATOM 799 N N . LEU A 1 107 ? 0.633 -4.100 -2.429 1.00 85.06 107 LEU A N 1
ATOM 800 C CA . LEU A 1 107 ? 1.267 -3.914 -3.724 1.00 85.06 107 LEU A CA 1
ATOM 801 C C . LEU A 1 107 ? 0.180 -3.689 -4.774 1.00 85.06 107 LEU A C 1
ATOM 803 O O . LEU A 1 107 ? -0.766 -4.475 -4.861 1.00 85.06 107 LEU A O 1
ATOM 807 N N . VAL A 1 108 ? 0.329 -2.624 -5.551 1.00 84.31 108 VAL A N 1
ATOM 808 C CA . VAL A 1 108 ? -0.601 -2.232 -6.612 1.00 84.31 108 VAL A CA 1
ATOM 809 C C . VAL A 1 108 ? 0.191 -2.016 -7.901 1.00 84.31 108 VAL A C 1
ATOM 811 O O . VAL A 1 108 ? 1.277 -1.424 -7.873 1.00 84.31 108 VAL A O 1
ATOM 814 N N . ASP A 1 109 ? -0.337 -2.533 -9.006 1.00 83.38 109 ASP A N 1
ATOM 815 C CA . ASP A 1 109 ? 0.059 -2.156 -10.359 1.00 83.38 109 ASP A CA 1
ATOM 816 C C . ASP A 1 109 ? -0.813 -0.989 -10.807 1.00 83.38 109 ASP A C 1
ATOM 818 O O . ASP A 1 109 ? -2.025 -1.022 -10.629 1.00 83.38 109 ASP A O 1
ATOM 822 N N . ASN A 1 110 ? -0.188 0.035 -11.368 1.00 75.56 110 ASN A N 1
ATOM 823 C CA . ASN A 1 110 ? -0.868 1.243 -11.806 1.00 75.56 110 ASN A CA 1
ATOM 824 C C . ASN A 1 110 ? -1.060 1.301 -13.320 1.00 75.56 110 ASN A C 1
ATOM 826 O O . ASN A 1 110 ? -1.281 2.383 -13.843 1.00 75.56 110 ASN A O 1
ATOM 830 N N . GLY A 1 111 ? -0.813 0.210 -14.055 1.00 75.88 111 GLY A N 1
ATOM 831 C CA . GLY A 1 111 ? -1.048 0.153 -15.503 1.00 75.88 111 GLY A CA 1
ATOM 832 C C . GLY A 1 111 ? -0.217 1.137 -16.345 1.00 75.88 111 GLY A C 1
ATOM 833 O O . GLY A 1 111 ? -0.509 1.338 -17.522 1.00 75.88 111 GLY A O 1
ATOM 834 N N . GLY A 1 112 ? 0.816 1.760 -15.764 1.00 74.75 112 GLY A N 1
ATOM 835 C CA . GLY A 1 112 ? 1.582 2.847 -16.393 1.00 74.75 112 GLY A CA 1
ATOM 836 C C . GLY A 1 112 ? 0.917 4.231 -16.303 1.00 74.75 112 GLY A C 1
ATOM 837 O O . GLY A 1 112 ? 1.447 5.207 -16.836 1.00 74.75 112 GLY A O 1
ATOM 838 N N . THR A 1 113 ? -0.200 4.360 -15.588 1.00 75.75 113 THR A N 1
ATOM 839 C CA . THR A 1 113 ? -1.058 5.553 -15.504 1.00 75.75 113 THR A CA 1
ATOM 840 C C . THR A 1 113 ? -1.249 6.009 -14.046 1.00 75.75 113 THR A C 1
ATOM 842 O O . THR A 1 113 ? -2.350 5.984 -13.514 1.00 75.75 113 THR A O 1
ATOM 845 N N . PRO A 1 114 ? -0.226 6.582 -13.371 1.00 73.31 114 PRO A N 1
ATOM 846 C CA . PRO A 1 114 ? -0.305 6.912 -11.935 1.00 73.31 114 PRO A CA 1
ATOM 847 C C . PRO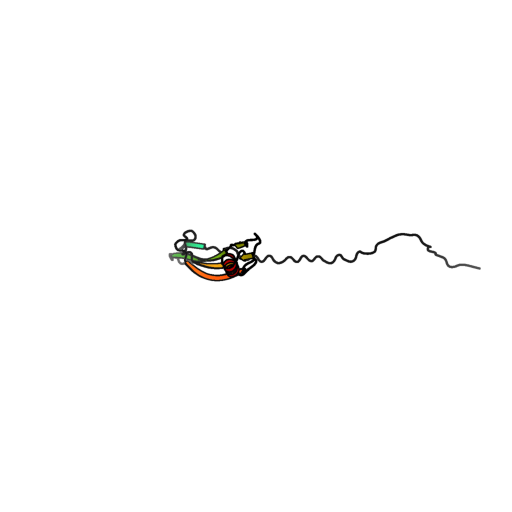 A 1 114 ? -1.394 7.920 -11.511 1.00 73.31 114 PRO A C 1
ATOM 849 O O . PRO A 1 114 ? -1.526 8.212 -10.326 1.00 73.31 114 PRO A O 1
ATOM 852 N N . GLN A 1 115 ? -2.091 8.545 -12.465 1.00 78.00 115 GLN A N 1
ATOM 853 C CA . GLN A 1 115 ? -3.171 9.510 -12.223 1.00 78.00 115 GLN A CA 1
ATOM 854 C C . GLN A 1 115 ? -4.557 8.960 -12.594 1.00 78.00 115 GLN A C 1
ATOM 856 O O . GLN A 1 115 ? -5.551 9.641 -12.332 1.00 78.00 115 GLN A O 1
ATOM 861 N N . ASP A 1 116 ? -4.631 7.782 -13.214 1.00 77.69 116 ASP A N 1
ATOM 862 C CA . ASP A 1 116 ? -5.881 7.092 -13.514 1.00 77.69 116 ASP A CA 1
ATOM 863 C C . ASP A 1 116 ? -6.046 5.938 -12.517 1.00 77.69 116 ASP A C 1
ATOM 865 O O . ASP A 1 116 ? -5.285 4.987 -12.556 1.00 77.69 116 ASP A O 1
ATOM 869 N N . PRO A 1 117 ? -6.983 6.017 -11.561 1.00 80.31 117 PRO A N 1
ATOM 870 C CA . PRO A 1 117 ? -7.182 4.940 -10.599 1.00 80.31 117 PRO A CA 1
ATOM 871 C C . PRO A 1 117 ? -8.095 3.823 -11.127 1.00 80.31 117 PRO A C 1
ATOM 873 O O . PRO A 1 117 ? -8.403 2.886 -10.390 1.00 80.31 117 PRO A O 1
ATOM 876 N N . PHE A 1 118 ? -8.646 3.947 -12.342 1.00 85.06 118 PHE A N 1
ATOM 877 C CA . PHE A 1 118 ? -9.647 3.004 -12.854 1.00 85.06 118 PHE A CA 1
ATOM 878 C C . PHE A 1 118 ? -9.042 1.757 -13.501 1.00 85.06 118 PHE A C 1
ATOM 880 O O . PHE A 1 118 ? -9.756 0.765 -13.670 1.00 85.06 118 PHE A O 1
ATOM 887 N N . ASP A 1 119 ? -7.762 1.799 -13.847 1.00 81.38 119 ASP A N 1
ATOM 888 C CA . ASP A 1 119 ? -6.971 0.688 -14.373 1.00 81.38 119 ASP A CA 1
ATOM 889 C C . ASP A 1 119 ? -5.934 0.150 -13.367 1.00 81.38 119 ASP A C 1
ATOM 891 O O . ASP A 1 119 ? -5.221 -0.798 -13.689 1.00 81.38 119 ASP A O 1
ATOM 895 N N . ASP A 1 120 ? -5.912 0.675 -12.134 1.00 85.94 120 ASP A N 1
ATOM 896 C CA . ASP A 1 120 ? -5.110 0.145 -11.027 1.00 85.94 120 ASP A CA 1
ATOM 897 C C . ASP A 1 120 ? -5.537 -1.298 -10.655 1.00 85.94 120 ASP A C 1
ATOM 899 O O . ASP A 1 120 ? -6.714 -1.584 -10.393 1.00 85.94 120 ASP A O 1
ATOM 903 N N . GLU A 1 121 ? -4.569 -2.211 -10.525 1.00 85.31 121 GLU A N 1
ATOM 904 C CA . GLU A 1 121 ? -4.773 -3.602 -10.106 1.00 85.31 121 GLU A CA 1
ATOM 905 C C . GLU A 1 121 ? -4.098 -3.893 -8.758 1.00 85.31 121 GLU A C 1
ATOM 907 O O . GLU A 1 121 ? -2.909 -3.656 -8.542 1.00 85.31 121 GLU A O 1
ATOM 912 N N . PHE A 1 122 ? -4.853 -4.478 -7.826 1.00 87.25 122 PHE A N 1
ATOM 913 C CA . PHE A 1 122 ? -4.281 -5.011 -6.593 1.00 87.25 122 PHE A CA 1
ATOM 914 C C . PHE A 1 122 ? -3.501 -6.299 -6.881 1.00 87.25 122 PHE A C 1
ATOM 916 O O . PHE A 1 122 ? -4.086 -7.294 -7.307 1.00 87.25 122 PHE A O 1
ATOM 923 N N . LEU A 1 123 ? -2.206 -6.307 -6.563 1.00 86.44 123 LEU A N 1
ATOM 924 C CA . LEU A 1 123 ? -1.343 -7.467 -6.775 1.00 86.44 123 LEU A CA 1
ATOM 925 C C . LEU A 1 123 ? -1.214 -8.334 -5.521 1.00 86.44 123 LEU A C 1
ATOM 927 O O . LEU A 1 123 ? -1.398 -9.549 -5.578 1.00 86.44 123 LEU A O 1
ATOM 931 N N . GLU A 1 124 ? -0.867 -7.732 -4.379 1.00 85.69 124 GLU A N 1
ATOM 932 C CA . GLU A 1 124 ? -0.502 -8.507 -3.189 1.00 85.69 124 GLU A CA 1
ATOM 933 C C . GLU A 1 124 ? -0.729 -7.754 -1.874 1.00 85.69 124 GLU A C 1
ATOM 935 O O . GLU A 1 124 ? -0.518 -6.547 -1.763 1.00 85.69 124 GLU A O 1
ATOM 940 N N . PHE A 1 125 ? -1.103 -8.495 -0.828 1.00 87.69 125 PHE A N 1
ATOM 941 C CA . PHE A 1 125 ? -1.044 -8.020 0.550 1.00 87.69 125 PHE A CA 1
ATOM 942 C C . PHE A 1 125 ? 0.328 -8.353 1.142 1.00 87.69 125 PHE A C 1
ATOM 944 O O . PHE A 1 125 ? 0.628 -9.515 1.407 1.00 87.69 125 PHE A O 1
ATOM 951 N N . LEU A 1 126 ? 1.145 -7.333 1.395 1.00 86.75 126 LEU A N 1
ATOM 952 C CA . LEU A 1 126 ? 2.534 -7.502 1.833 1.00 86.75 126 LEU A CA 1
ATOM 953 C C . LEU A 1 126 ? 2.677 -7.706 3.348 1.00 86.75 126 LEU A C 1
ATOM 955 O O . LEU A 1 126 ? 3.769 -7.994 3.838 1.00 86.75 126 LEU A O 1
ATOM 959 N N . GLY A 1 127 ? 1.584 -7.572 4.102 1.00 86.50 127 GLY A N 1
ATOM 960 C CA . GLY A 1 127 ? 1.552 -7.878 5.528 1.00 86.50 127 GLY A CA 1
ATOM 961 C C . GLY A 1 127 ? 1.168 -6.704 6.420 1.00 86.50 127 GLY A C 1
ATOM 962 O O . GLY A 1 127 ? 1.109 -5.539 6.015 1.00 86.50 127 GLY A O 1
ATOM 963 N N . VAL A 1 128 ? 0.925 -7.029 7.690 1.00 86.00 128 VAL A N 1
ATOM 964 C CA . VAL A 1 128 ? 0.697 -6.039 8.743 1.00 86.00 128 VAL A CA 1
ATOM 965 C C . VAL A 1 128 ? 2.044 -5.464 9.175 1.00 86.00 128 VAL A C 1
ATOM 967 O O . VAL A 1 128 ? 2.908 -6.154 9.709 1.00 86.00 128 VAL A O 1
ATOM 970 N N . VAL A 1 129 ? 2.222 -4.167 8.946 1.00 85.75 129 VAL A N 1
ATOM 971 C CA . VAL A 1 129 ? 3.415 -3.410 9.350 1.00 85.75 129 VAL A CA 1
ATOM 972 C C . VAL A 1 129 ? 3.352 -3.057 10.827 1.00 85.75 129 VAL A C 1
ATOM 974 O O . VAL A 1 129 ? 4.371 -3.016 11.518 1.00 85.75 129 VAL A O 1
ATOM 977 N N . LYS A 1 130 ? 2.149 -2.746 11.313 1.00 84.00 130 LYS A N 1
ATOM 978 C CA . LYS A 1 130 ? 1.904 -2.456 12.716 1.00 84.00 130 LYS A CA 1
ATOM 979 C C . LYS A 1 130 ? 0.541 -2.992 13.112 1.00 84.00 130 LYS A C 1
ATOM 981 O O . LYS A 1 130 ? -0.484 -2.517 12.618 1.00 84.00 130 LYS A O 1
ATOM 986 N N . GLU A 1 131 ? 0.575 -3.942 14.036 1.00 82.12 131 GLU A N 1
ATOM 987 C CA . GLU A 1 131 ? -0.609 -4.418 14.738 1.00 82.12 131 GLU A CA 1
ATOM 988 C C . GLU A 1 131 ? -1.309 -3.276 15.468 1.00 82.12 131 GLU A C 1
ATOM 990 O O . GLU A 1 131 ? -0.755 -2.183 15.650 1.00 82.12 131 GLU A O 1
ATOM 995 N N . SER A 1 132 ? -2.543 -3.536 15.887 1.00 81.81 132 SER A N 1
ATOM 996 C CA . SER A 1 132 ? -3.371 -2.491 16.462 1.00 81.81 132 SER A CA 1
ATOM 997 C C . SER A 1 132 ? -2.717 -1.838 17.677 1.00 81.81 132 SER A C 1
ATOM 999 O O . SER A 1 132 ? -2.227 -2.501 18.590 1.00 81.81 132 SER A O 1
ATOM 1001 N N . THR A 1 133 ? -2.686 -0.507 17.670 1.00 77.50 133 THR A N 1
ATOM 1002 C CA . THR A 1 133 ? -1.927 0.279 18.655 1.00 77.50 133 THR A CA 1
ATOM 1003 C C . THR A 1 133 ? -2.727 0.652 19.901 1.00 77.50 133 THR A C 1
ATOM 1005 O O . THR A 1 133 ? -2.178 1.237 20.835 1.00 77.50 133 THR A O 1
ATOM 1008 N N . GLY A 1 134 ? -4.022 0.331 19.921 1.00 72.81 134 GLY A N 1
ATOM 1009 C CA . GLY A 1 134 ? -4.926 0.610 21.035 1.00 72.81 134 GLY A CA 1
ATOM 1010 C C . GLY A 1 134 ? -5.246 -0.605 21.909 1.00 72.81 134 GLY A C 1
ATOM 1011 O O . GLY A 1 134 ? -4.629 -1.659 21.820 1.00 72.81 134 GLY A O 1
ATOM 1012 N N . ARG A 1 135 ? -6.284 -0.452 22.738 1.00 73.94 135 ARG A N 1
ATOM 1013 C CA . ARG A 1 135 ? -6.870 -1.530 23.545 1.00 73.94 135 ARG A CA 1
ATOM 1014 C C . ARG A 1 135 ? -7.825 -2.395 22.715 1.00 73.94 135 ARG A C 1
ATOM 1016 O O . ARG A 1 135 ? -8.773 -1.851 22.160 1.00 73.94 135 ARG A O 1
ATOM 1023 N N . SER A 1 136 ? -7.565 -3.698 22.667 1.00 75.75 136 SER A N 1
ATOM 1024 C CA . SER A 1 136 ? -8.282 -4.693 21.857 1.00 75.75 136 SER A CA 1
ATOM 1025 C C . SER A 1 136 ? -9.272 -5.501 22.695 1.00 75.75 136 SER A C 1
ATOM 1027 O O . SER A 1 136 ? -9.044 -6.681 22.950 1.00 75.75 136 SER A O 1
ATOM 1029 N N . ASP A 1 137 ? -10.334 -4.869 23.197 1.00 80.44 137 ASP A N 1
ATOM 1030 C CA . ASP A 1 137 ? -11.375 -5.635 23.893 1.00 80.44 137 ASP A CA 1
ATOM 1031 C C . ASP A 1 137 ? -12.169 -6.484 22.886 1.00 80.44 137 ASP A C 1
ATOM 1033 O O . ASP A 1 137 ? -12.255 -6.127 21.707 1.00 80.44 137 ASP A O 1
ATOM 1037 N N . ASP A 1 138 ? -12.797 -7.572 23.348 1.00 78.31 138 ASP A N 1
ATOM 1038 C CA . ASP A 1 138 ? -13.810 -8.283 22.559 1.00 78.31 138 ASP A CA 1
ATOM 1039 C C . ASP A 1 138 ? -15.064 -7.407 22.446 1.00 78.31 138 ASP A C 1
ATOM 1041 O O . ASP A 1 138 ? -16.037 -7.513 23.198 1.00 78.31 138 ASP A O 1
ATOM 1045 N N . TYR A 1 139 ? -14.981 -6.449 21.528 1.00 79.38 139 TYR A N 1
ATOM 1046 C CA . TYR A 1 139 ? -16.001 -5.441 21.315 1.00 79.38 139 TYR A CA 1
ATOM 1047 C C . TYR A 1 139 ? -17.311 -6.078 20.848 1.00 79.38 139 TYR A C 1
ATOM 1049 O O . TYR A 1 139 ? -18.383 -5.598 21.209 1.00 79.38 139 TYR A O 1
ATOM 1057 N N . CYS A 1 140 ? -17.232 -7.170 20.082 1.00 78.38 140 CYS A N 1
ATOM 1058 C CA . CYS A 1 140 ? -18.394 -7.901 19.593 1.00 78.38 140 CYS A CA 1
ATOM 1059 C C . CYS A 1 140 ? -19.1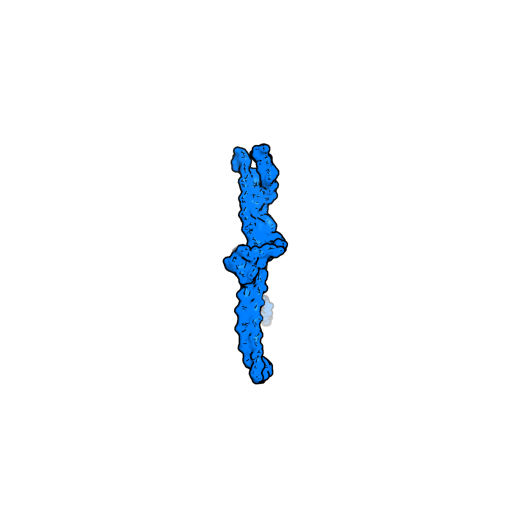34 -8.589 20.742 1.00 78.38 140 CYS A C 1
ATOM 1061 O O . CYS A 1 140 ? -20.334 -8.360 20.889 1.00 78.38 140 CYS A O 1
ATOM 1063 N N . ALA A 1 141 ? -18.436 -9.352 21.589 1.00 83.00 141 ALA A N 1
ATOM 1064 C CA . ALA A 1 141 ? -19.054 -9.988 22.753 1.00 83.00 141 ALA A CA 1
ATOM 1065 C C . ALA A 1 141 ? -19.666 -8.949 23.700 1.00 83.00 141 ALA A C 1
ATOM 1067 O O . ALA A 1 141 ? -20.830 -9.064 24.077 1.00 83.00 141 ALA A O 1
ATOM 1068 N N . ALA A 1 142 ? -18.931 -7.874 23.997 1.00 82.75 142 ALA A N 1
ATOM 1069 C CA . ALA A 1 142 ? -19.432 -6.800 24.849 1.00 82.75 142 ALA A CA 1
ATOM 1070 C C . ALA A 1 142 ? -20.650 -6.077 24.250 1.00 82.75 142 ALA A C 1
ATOM 1072 O O . ALA A 1 142 ? -21.530 -5.637 24.987 1.00 82.75 142 ALA A O 1
ATOM 1073 N N . THR A 1 143 ? -20.717 -5.944 22.920 1.00 80.50 143 THR A N 1
ATOM 1074 C CA . THR A 1 143 ? -21.869 -5.337 22.240 1.00 80.50 143 THR A CA 1
ATOM 1075 C C . THR A 1 143 ? -23.095 -6.230 22.348 1.00 80.50 143 THR A C 1
ATOM 1077 O O . THR A 1 143 ? -24.153 -5.719 22.698 1.00 80.50 143 THR A O 1
ATOM 1080 N N . VAL A 1 144 ? -22.953 -7.540 22.110 1.00 84.31 144 VAL A N 1
ATOM 1081 C CA . VAL A 1 144 ? -24.045 -8.517 22.265 1.00 84.31 144 VAL A CA 1
ATOM 1082 C C . VAL A 1 144 ? -24.592 -8.487 23.692 1.00 84.31 144 VAL A C 1
ATOM 1084 O O . VAL A 1 144 ? -25.794 -8.328 23.877 1.00 84.31 144 VAL A O 1
ATOM 1087 N N . GLU A 1 145 ? -23.724 -8.518 24.705 1.00 80.38 145 GLU A N 1
ATOM 1088 C CA . GLU A 1 145 ? -24.148 -8.408 26.109 1.00 80.38 145 GLU A CA 1
ATOM 1089 C C . GLU A 1 145 ? -24.847 -7.078 26.434 1.00 80.38 145 GLU A C 1
ATOM 1091 O O . GLU A 1 145 ? -25.731 -7.033 27.289 1.00 80.38 145 GLU A O 1
ATOM 1096 N N . ALA A 1 146 ? -24.459 -5.982 25.777 1.00 76.88 146 ALA A N 1
ATOM 1097 C CA . ALA A 1 146 ? -25.032 -4.663 26.028 1.00 76.88 146 ALA A CA 1
ATOM 1098 C C . ALA A 1 146 ? -26.406 -4.450 25.372 1.00 76.88 146 ALA A C 1
ATOM 1100 O O . ALA A 1 146 ? -27.183 -3.637 25.879 1.00 76.88 146 ALA A O 1
ATOM 1101 N N . ILE A 1 147 ? -26.696 -5.130 24.256 1.00 77.06 147 ILE A N 1
ATOM 1102 C CA . ILE A 1 147 ? -27.960 -4.979 23.512 1.00 77.06 147 ILE A CA 1
ATOM 1103 C C . ILE A 1 147 ? -28.986 -6.080 23.802 1.00 77.06 147 ILE A C 1
ATOM 1105 O O . ILE A 1 147 ? -30.174 -5.822 23.606 1.00 77.06 147 ILE A O 1
ATOM 1109 N N . GLY A 1 148 ? -28.555 -7.231 24.334 1.00 57.72 148 GLY A N 1
ATOM 1110 C CA . GLY A 1 148 ? -29.425 -8.363 24.675 1.00 57.72 148 GLY A CA 1
ATOM 1111 C C . GLY A 1 148 ? -29.618 -9.337 23.524 1.00 57.72 148 GLY A C 1
ATOM 1112 O O . GLY A 1 148 ? -30.233 -8.940 22.511 1.00 57.72 148 GLY A O 1
#

Foldseek 3Di:
DDDDDDDDDDDDDDDDDDDDDDDDDPPDPPPPPPPPPDDPQWDDKDWDWDKDKDACVVVNHRDIDIDTDIDTDKIKHKDWDFDWDFDAAPVRDTPDIAFTTWIWIWIKGPVSPRPDCPPIDTDDTPTTPGDGPGDHDPVVVSVVVRVD